Protein AF-A0A174LJT8-F1 (afdb_monomer_lite)

Structure (mmCIF, N/CA/C/O backbone):
data_AF-A0A174LJT8-F1
#
_entry.id   AF-A0A174LJT8-F1
#
loop_
_atom_site.group_PDB
_atom_site.id
_atom_site.type_symbol
_atom_site.label_atom_id
_atom_site.label_alt_id
_atom_site.label_comp_id
_atom_site.label_asym_id
_atom_site.label_entity_id
_atom_site.label_seq_id
_atom_site.pdbx_PDB_ins_code
_atom_site.Cartn_x
_atom_site.Cartn_y
_atom_site.Cartn_z
_atom_site.occupancy
_atom_site.B_iso_or_equiv
_atom_site.auth_seq_id
_atom_site.auth_comp_id
_atom_site.auth_asym_id
_atom_site.auth_atom_id
_atom_site.pdbx_PDB_model_num
ATOM 1 N N . MET A 1 1 ? 8.667 -3.412 -18.186 1.00 66.38 1 MET A N 1
ATOM 2 C CA . MET A 1 1 ? 7.525 -2.464 -18.215 1.00 66.38 1 MET A CA 1
ATOM 3 C C . MET A 1 1 ? 6.344 -3.004 -17.414 1.00 66.38 1 MET A C 1
ATOM 5 O O . MET A 1 1 ? 5.849 -2.295 -16.553 1.00 66.38 1 MET A O 1
ATOM 9 N N . GLU A 1 2 ? 5.931 -4.252 -17.653 1.00 80.81 2 GLU A N 1
ATOM 10 C CA . GLU A 1 2 ? 4.776 -4.893 -17.000 1.00 80.81 2 GLU A CA 1
ATOM 11 C C . GLU A 1 2 ? 4.919 -5.027 -15.474 1.00 80.81 2 GLU A C 1
ATOM 13 O O . GLU A 1 2 ? 4.009 -4.677 -14.734 1.00 80.81 2 GLU A O 1
ATOM 18 N N . GLU A 1 3 ? 6.101 -5.409 -14.986 1.00 82.88 3 GLU A N 1
ATOM 19 C CA . GLU A 1 3 ? 6.379 -5.524 -13.547 1.00 82.88 3 GLU A CA 1
ATOM 20 C C . GLU A 1 3 ? 6.224 -4.189 -12.799 1.00 82.88 3 GLU A C 1
ATOM 22 O O . GLU A 1 3 ? 5.592 -4.127 -11.748 1.00 82.88 3 GLU A O 1
ATOM 27 N N . LYS A 1 4 ? 6.697 -3.089 -13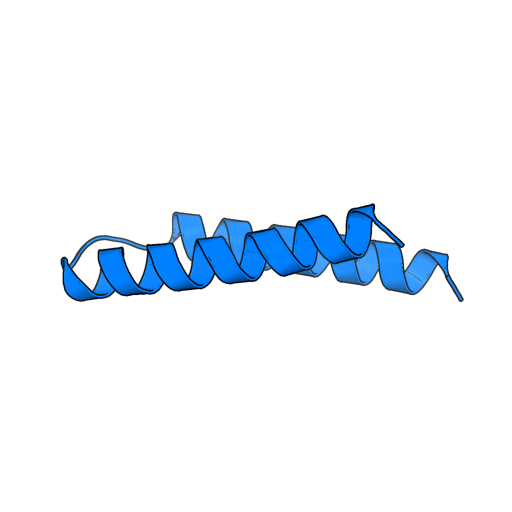.397 1.00 86.06 4 LYS A N 1
ATOM 28 C CA . LYS A 1 4 ? 6.518 -1.736 -12.854 1.00 86.06 4 LYS A CA 1
ATOM 29 C C . LYS A 1 4 ? 5.034 -1.367 -12.748 1.00 86.06 4 LYS A C 1
ATOM 31 O O . LYS A 1 4 ? 4.597 -0.880 -11.710 1.00 86.06 4 LYS A O 1
ATOM 36 N N . VAL A 1 5 ? 4.261 -1.638 -13.803 1.00 90.00 5 VAL A N 1
ATOM 37 C CA . VAL A 1 5 ? 2.813 -1.372 -13.838 1.00 90.00 5 VAL A CA 1
ATOM 38 C C . VAL A 1 5 ? 2.078 -2.201 -12.779 1.00 90.00 5 VAL A C 1
ATOM 40 O O . VAL A 1 5 ? 1.204 -1.675 -12.092 1.00 90.00 5 VAL A O 1
ATOM 43 N N . ASN A 1 6 ? 2.471 -3.461 -12.576 1.00 93.00 6 ASN A N 1
ATOM 44 C CA . ASN A 1 6 ? 1.891 -4.326 -11.547 1.00 93.00 6 ASN A CA 1
ATOM 45 C C . ASN A 1 6 ? 2.153 -3.796 -10.128 1.00 93.00 6 ASN A C 1
ATOM 47 O O . ASN A 1 6 ? 1.240 -3.765 -9.300 1.00 93.00 6 ASN A O 1
ATOM 51 N N . LEU A 1 7 ? 3.375 -3.331 -9.847 1.00 93.06 7 LEU A N 1
ATOM 52 C CA . LEU A 1 7 ? 3.727 -2.730 -8.556 1.00 93.06 7 LEU A CA 1
ATOM 53 C C . LEU A 1 7 ? 2.964 -1.416 -8.311 1.00 93.06 7 LEU A C 1
ATOM 55 O O . LEU A 1 7 ? 2.438 -1.194 -7.218 1.00 93.06 7 LEU A O 1
ATOM 59 N N . GLU A 1 8 ? 2.818 -0.571 -9.334 1.00 91.56 8 GLU A N 1
ATOM 60 C CA . GLU A 1 8 ? 2.019 0.660 -9.256 1.00 91.56 8 GLU A CA 1
ATOM 61 C C . GLU A 1 8 ? 0.531 0.367 -8.992 1.00 91.56 8 GLU A C 1
ATOM 63 O O . GLU A 1 8 ? -0.080 0.988 -8.115 1.00 91.56 8 GLU A O 1
ATOM 68 N N . GLN A 1 9 ? -0.049 -0.626 -9.676 1.00 95.25 9 GLN A N 1
ATOM 69 C CA . GLN A 1 9 ? -1.423 -1.075 -9.424 1.00 95.25 9 GLN A CA 1
ATOM 70 C C . GLN A 1 9 ? -1.598 -1.620 -8.003 1.00 95.25 9 GLN A C 1
ATOM 72 O O . GLN A 1 9 ? -2.595 -1.320 -7.339 1.00 95.25 9 GLN A O 1
ATOM 77 N N . ARG A 1 10 ? -0.613 -2.366 -7.494 1.00 95.19 10 ARG A N 1
ATOM 78 C CA . ARG A 1 10 ? -0.638 -2.895 -6.128 1.00 95.19 10 ARG A CA 1
ATOM 79 C C . ARG A 1 10 ? -0.619 -1.783 -5.079 1.00 95.19 10 ARG A C 1
ATOM 81 O O . ARG A 1 10 ? -1.385 -1.849 -4.119 1.00 95.19 10 ARG A O 1
ATOM 88 N N . ILE A 1 11 ? 0.155 -0.713 -5.289 1.00 95.75 11 ILE A N 1
ATOM 89 C CA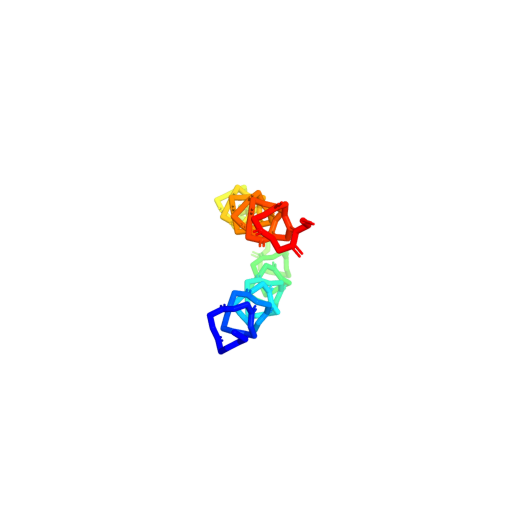 . ILE A 1 11 ? 0.115 0.480 -4.424 1.00 95.75 11 ILE A CA 1
ATOM 90 C C . ILE A 1 11 ? -1.291 1.094 -4.397 1.00 95.75 11 ILE A C 1
ATOM 92 O O . ILE A 1 11 ? -1.763 1.495 -3.331 1.00 95.75 11 ILE A O 1
ATOM 96 N N . ILE A 1 12 ? -1.971 1.188 -5.544 1.00 95.94 12 ILE A N 1
ATOM 97 C CA . ILE A 1 12 ? -3.334 1.739 -5.612 1.00 95.94 12 ILE A CA 1
ATOM 98 C C . ILE A 1 12 ? -4.297 0.881 -4.782 1.00 95.94 12 ILE A C 1
ATOM 100 O O . ILE A 1 12 ? -5.036 1.421 -3.958 1.00 95.94 12 ILE A O 1
ATOM 104 N N . GLN A 1 13 ? -4.246 -0.445 -4.930 1.00 97.06 13 GLN A N 1
ATOM 105 C CA . GLN A 1 13 ? -5.074 -1.368 -4.147 1.00 97.06 13 GLN A CA 1
ATOM 106 C C . GLN A 1 13 ? -4.809 -1.248 -2.640 1.00 97.06 13 GLN A C 1
ATOM 108 O O . GLN A 1 13 ? -5.750 -1.169 -1.849 1.00 97.06 13 GLN A O 1
ATOM 113 N N . LEU A 1 14 ? -3.539 -1.164 -2.237 1.00 97.00 14 LEU A N 1
ATOM 114 C CA . LEU A 1 14 ? -3.153 -0.990 -0.836 1.00 97.00 14 LEU A CA 1
ATOM 115 C C . LEU A 1 14 ? -3.655 0.340 -0.263 1.00 97.00 14 LEU A C 1
ATOM 117 O O . LEU A 1 14 ? -4.151 0.368 0.860 1.00 97.00 14 LEU A O 1
ATOM 121 N N . LYS A 1 15 ? -3.618 1.433 -1.034 1.00 95.69 15 LYS A N 1
ATOM 122 C CA . LYS A 1 15 ? -4.179 2.730 -0.614 1.00 95.69 15 LYS A CA 1
ATOM 123 C C . LYS A 1 15 ? -5.696 2.681 -0.421 1.00 95.69 15 LYS A C 1
ATOM 125 O O . LYS A 1 15 ? -6.197 3.270 0.536 1.00 95.69 15 LYS A O 1
ATOM 130 N N . LEU A 1 16 ? -6.419 1.980 -1.296 1.00 97.12 16 LEU A N 1
ATOM 131 C CA . LEU A 1 16 ? -7.864 1.778 -1.146 1.00 97.12 16 LEU A CA 1
ATOM 132 C C . LEU A 1 16 ? -8.168 0.962 0.115 1.00 97.12 16 LEU A C 1
ATOM 134 O O . LEU A 1 16 ? -8.921 1.417 0.972 1.00 97.12 16 LEU A O 1
ATOM 138 N N . LYS A 1 17 ? -7.476 -0.167 0.304 1.00 95.50 17 LYS A N 1
ATOM 139 C CA . LYS A 1 17 ? -7.600 -0.994 1.511 1.00 95.50 17 LYS A CA 1
ATOM 140 C C . LYS A 1 17 ? -7.247 -0.215 2.782 1.00 95.50 17 LYS A C 1
ATOM 142 O O . LYS A 1 17 ? -7.929 -0.345 3.796 1.00 95.50 17 LYS A O 1
ATOM 147 N N . LYS A 1 18 ? -6.210 0.631 2.734 1.00 96.19 18 LYS A N 1
ATOM 148 C CA . LYS A 1 18 ? -5.836 1.520 3.841 1.00 96.19 18 LYS A CA 1
ATOM 149 C C . LYS A 1 18 ? -6.985 2.446 4.206 1.00 96.19 18 LYS A C 1
ATOM 151 O O . LYS A 1 18 ? -7.291 2.581 5.385 1.00 96.19 18 LYS A O 1
ATOM 156 N N . ARG A 1 19 ? -7.614 3.078 3.212 1.00 96.81 19 ARG A N 1
ATOM 157 C CA . ARG A 1 19 ? -8.756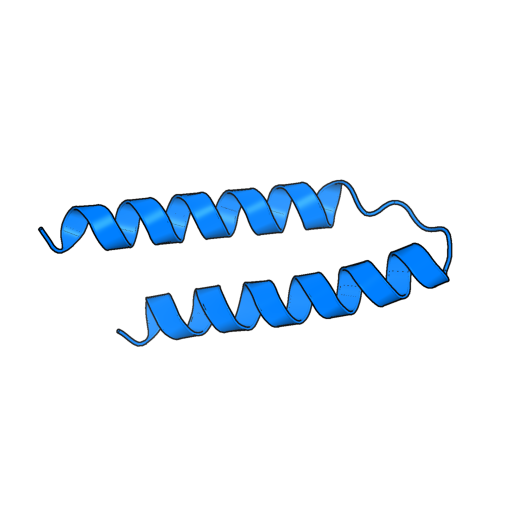 3.969 3.433 1.00 96.81 19 ARG A CA 1
ATOM 158 C C . ARG A 1 19 ? -9.880 3.238 4.164 1.00 96.81 19 ARG A C 1
ATOM 160 O O . ARG A 1 19 ? -10.366 3.765 5.159 1.00 96.81 19 ARG A O 1
ATOM 167 N N . ASP A 1 20 ? -10.232 2.032 3.731 1.00 97.00 20 ASP A N 1
ATOM 168 C CA . ASP A 1 20 ? -11.294 1.246 4.369 1.00 97.00 20 ASP A CA 1
ATOM 169 C C . ASP A 1 20 ? -10.950 0.888 5.821 1.00 97.00 20 ASP A C 1
ATOM 171 O O . ASP A 1 20 ? -11.787 1.014 6.714 1.00 97.00 20 ASP A O 1
ATOM 175 N N . LEU A 1 21 ? -9.698 0.504 6.089 1.00 95.94 21 LEU A N 1
ATOM 176 C CA . LEU A 1 21 ? -9.237 0.217 7.448 1.00 95.94 21 LEU A CA 1
ATOM 177 C C . LEU A 1 21 ? -9.225 1.461 8.341 1.00 95.94 21 LEU A C 1
ATOM 179 O O . LEU A 1 21 ? -9.648 1.370 9.490 1.00 95.94 21 LEU A O 1
ATOM 183 N N . VAL A 1 22 ? -8.788 2.615 7.827 1.00 96.50 22 VAL A N 1
ATOM 184 C CA . VAL A 1 22 ? -8.823 3.890 8.563 1.00 96.50 22 VAL A CA 1
ATOM 185 C C . VAL A 1 22 ? -10.261 4.271 8.904 1.00 96.50 22 VAL A C 1
ATOM 187 O O . VAL A 1 22 ? -10.537 4.625 10.047 1.00 96.50 22 VAL A O 1
ATOM 190 N N . LEU A 1 23 ? -11.185 4.149 7.946 1.00 96.44 23 LEU A N 1
ATOM 191 C CA . LEU A 1 23 ? -12.610 4.399 8.180 1.00 96.44 23 LEU A CA 1
ATOM 192 C C . LEU A 1 23 ? -13.203 3.427 9.209 1.00 96.44 23 LEU A C 1
ATOM 194 O O . LEU A 1 23 ? -14.064 3.816 9.992 1.00 96.44 23 LEU A O 1
ATOM 198 N N . ALA A 1 24 ? -12.707 2.191 9.253 1.00 96.56 24 ALA A N 1
ATOM 199 C CA . ALA A 1 24 ? -13.072 1.201 10.261 1.00 96.56 24 ALA A CA 1
ATOM 200 C C . ALA A 1 24 ? -12.333 1.373 11.609 1.00 96.56 24 ALA A C 1
ATOM 202 O O . ALA A 1 24 ? -12.518 0.544 12.500 1.00 96.56 24 ALA A O 1
ATOM 203 N N . GLY A 1 25 ? -11.471 2.388 11.765 1.00 95.88 25 GLY A N 1
ATOM 204 C CA . GLY A 1 25 ? -10.674 2.617 12.978 1.00 95.88 25 GLY A CA 1
ATOM 205 C C . GLY A 1 25 ? -9.610 1.545 13.250 1.00 95.88 25 GLY A C 1
ATOM 206 O O . GLY A 1 25 ? -9.179 1.371 14.389 1.00 95.88 25 GLY A O 1
ATOM 207 N N . LYS A 1 26 ? -9.202 0.789 12.226 1.00 96.25 26 LYS A N 1
ATOM 208 C CA . LYS A 1 26 ? -8.235 -0.310 12.333 1.00 96.25 26 LYS A CA 1
ATOM 209 C C . LYS A 1 26 ? -6.803 0.171 12.110 1.00 96.25 26 LYS A C 1
ATOM 211 O O . LYS A 1 26 ? -6.547 1.182 11.457 1.00 96.25 26 LYS A O 1
ATOM 216 N N . ASN A 1 27 ? -5.850 -0.596 12.636 1.00 94.31 27 ASN A N 1
ATOM 217 C CA . ASN A 1 27 ? -4.431 -0.358 12.404 1.00 94.31 27 ASN A CA 1
ATOM 218 C C . ASN A 1 27 ? -4.089 -0.550 10.914 1.00 94.31 27 ASN A C 1
ATOM 220 O O . ASN A 1 27 ? -4.578 -1.475 10.270 1.00 94.31 27 ASN A O 1
ATOM 224 N N . THR A 1 28 ? -3.246 0.333 10.382 1.00 96.44 28 THR A N 1
ATOM 225 C CA . THR A 1 28 ? -2.800 0.328 8.982 1.00 96.44 28 THR A CA 1
ATOM 226 C C . THR A 1 28 ? -1.282 0.329 8.816 1.00 96.44 28 THR A C 1
ATOM 228 O O . THR A 1 28 ? -0.807 0.430 7.689 1.00 96.44 28 THR A O 1
ATOM 231 N N . LYS A 1 29 ? -0.520 0.157 9.908 1.00 96.00 29 LYS A N 1
ATOM 232 C CA . LYS A 1 29 ? 0.952 0.138 9.884 1.00 96.00 29 LYS A CA 1
ATOM 233 C C . LYS A 1 29 ? 1.512 -0.876 8.888 1.00 96.00 29 LYS A C 1
ATOM 235 O O . LYS A 1 29 ? 2.393 -0.528 8.117 1.00 96.00 29 LYS A O 1
ATOM 240 N N . GLU A 1 30 ? 0.949 -2.081 8.849 1.00 94.19 30 GLU A N 1
ATOM 241 C CA . GLU A 1 30 ? 1.385 -3.132 7.918 1.00 94.19 30 GLU A CA 1
ATOM 242 C C . GLU A 1 30 ? 1.192 -2.714 6.452 1.00 94.19 30 GLU A C 1
ATOM 244 O O . GLU A 1 30 ? 2.052 -2.962 5.615 1.00 94.19 30 GLU A O 1
ATOM 249 N N . ILE A 1 31 ? 0.098 -2.004 6.142 1.00 95.06 31 ILE A N 1
ATOM 250 C CA . ILE A 1 31 ? -0.140 -1.484 4.789 1.00 95.06 31 ILE A CA 1
ATOM 251 C C . ILE A 1 31 ? 0.854 -0.372 4.444 1.00 95.06 31 ILE A C 1
ATOM 253 O O . ILE A 1 31 ? 1.306 -0.281 3.305 1.00 95.06 31 ILE A O 1
ATOM 257 N N . ASP A 1 32 ? 1.199 0.478 5.409 1.00 94.50 32 ASP A N 1
ATOM 258 C CA . ASP A 1 32 ? 2.194 1.530 5.205 1.00 94.50 32 ASP A CA 1
ATOM 259 C C . ASP A 1 32 ? 3.596 0.967 4.955 1.00 94.50 32 ASP A C 1
ATOM 261 O O . ASP A 1 32 ? 4.298 1.444 4.059 1.00 94.50 32 ASP A O 1
ATOM 265 N N . GLU A 1 33 ? 3.983 -0.074 5.691 1.00 96.94 33 GLU A N 1
ATOM 266 C CA . GLU A 1 33 ? 5.235 -0.797 5.468 1.00 96.94 33 GLU A CA 1
ATOM 267 C C . GLU A 1 33 ? 5.252 -1.483 4.097 1.00 96.94 33 GLU A C 1
ATOM 269 O O . GLU A 1 33 ? 6.224 -1.335 3.353 1.00 96.94 33 GLU A O 1
ATOM 274 N N . GLU A 1 34 ? 4.162 -2.149 3.705 1.00 95.81 34 GLU A N 1
ATOM 275 C CA . GLU A 1 34 ? 4.060 -2.807 2.397 1.00 95.81 34 GLU A CA 1
ATOM 276 C C . GLU A 1 34 ? 4.144 -1.790 1.242 1.00 95.81 34 GLU A C 1
ATOM 278 O O . GLU A 1 34 ? 4.887 -2.000 0.282 1.00 95.81 34 GLU A O 1
ATOM 283 N N . ILE A 1 35 ? 3.472 -0.635 1.354 1.00 95.94 35 ILE A N 1
ATOM 284 C CA . ILE A 1 35 ? 3.581 0.450 0.363 1.00 95.94 35 ILE A CA 1
ATOM 285 C C . ILE A 1 35 ? 5.022 0.971 0.267 1.00 95.94 35 ILE A C 1
ATOM 287 O O . ILE A 1 35 ? 5.497 1.238 -0.839 1.00 95.94 35 ILE A O 1
ATOM 291 N N . ASN A 1 36 ? 5.720 1.140 1.393 1.00 96.06 36 ASN A N 1
ATOM 292 C CA . ASN A 1 36 ? 7.107 1.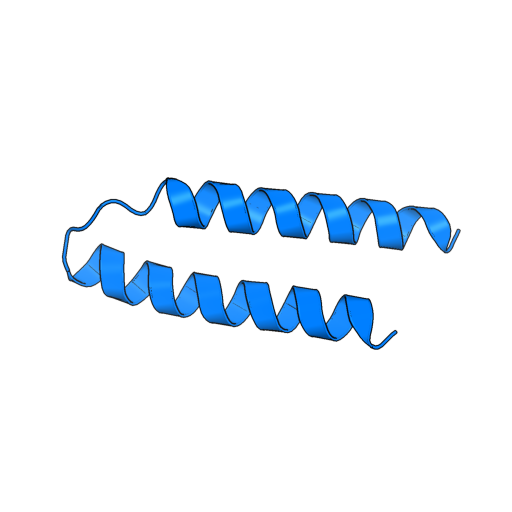608 1.388 1.00 96.06 36 ASN A CA 1
ATOM 293 C C . ASN A 1 36 ? 8.063 0.586 0.763 1.00 96.06 36 ASN A C 1
ATOM 2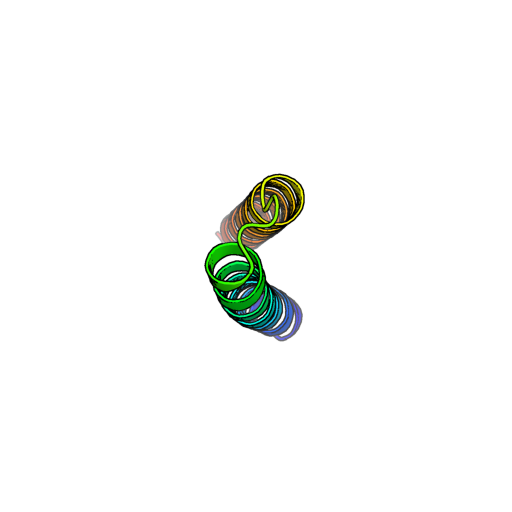95 O O . ASN A 1 36 ? 8.942 0.977 -0.005 1.00 96.06 36 ASN A O 1
ATOM 299 N N . ASN A 1 37 ? 7.866 -0.708 1.018 1.00 96.12 37 ASN A N 1
ATOM 300 C CA . ASN A 1 37 ? 8.660 -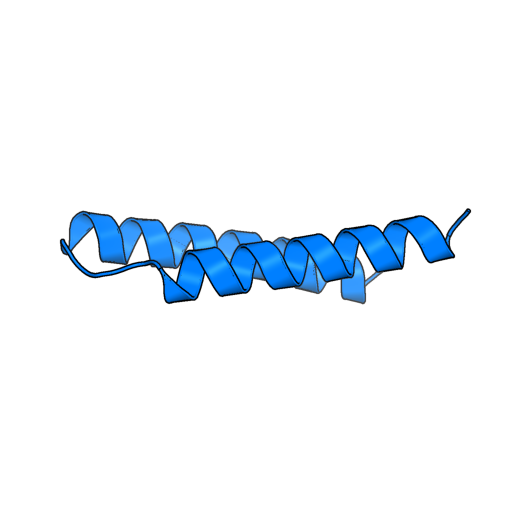1.759 0.383 1.00 96.12 37 ASN A CA 1
ATOM 301 C C . ASN A 1 37 ? 8.486 -1.753 -1.139 1.00 96.12 37 ASN A C 1
ATOM 303 O O . ASN A 1 37 ? 9.480 -1.733 -1.863 1.00 96.12 37 ASN A O 1
ATOM 307 N N . ILE A 1 38 ? 7.246 -1.653 -1.626 1.00 94.75 38 ILE A N 1
ATOM 308 C CA . ILE A 1 38 ? 6.977 -1.607 -3.069 1.00 94.75 38 ILE A CA 1
ATOM 309 C C . ILE A 1 38 ? 7.585 -0.352 -3.713 1.00 94.75 38 ILE A C 1
ATOM 311 O O . ILE A 1 38 ? 8.126 -0.421 -4.815 1.00 94.75 38 ILE A O 1
ATOM 315 N N . LYS A 1 39 ? 7.548 0.803 -3.035 1.00 92.94 39 LYS A N 1
ATOM 316 C CA . LYS A 1 39 ? 8.225 2.018 -3.524 1.00 92.94 39 LYS A CA 1
ATOM 317 C C . LYS A 1 39 ? 9.736 1.823 -3.646 1.00 92.94 39 LYS A C 1
ATOM 319 O O . LYS A 1 39 ? 10.301 2.194 -4.667 1.00 92.94 39 LYS A O 1
ATOM 324 N N . ASN A 1 40 ? 10.367 1.192 -2.657 1.00 94.12 40 ASN A N 1
ATOM 325 C CA . ASN A 1 40 ? 11.798 0.893 -2.708 1.00 94.12 40 ASN A CA 1
ATOM 326 C C . ASN A 1 40 ? 12.145 -0.060 -3.862 1.00 94.12 40 ASN A C 1
ATOM 328 O O . ASN A 1 40 ? 13.191 0.090 -4.493 1.00 94.12 40 ASN A O 1
ATOM 332 N N . GLU A 1 41 ? 11.290 -1.043 -4.152 1.00 91.62 41 GLU A N 1
ATOM 333 C CA . GLU A 1 41 ? 11.451 -1.921 -5.318 1.00 91.62 41 GLU A CA 1
ATOM 334 C C . GLU A 1 41 ? 11.323 -1.147 -6.633 1.00 91.62 41 GLU A C 1
ATOM 336 O O . GLU A 1 41 ? 12.167 -1.292 -7.517 1.00 91.62 41 GLU A O 1
ATOM 341 N N . LEU A 1 42 ? 10.328 -0.261 -6.739 1.00 90.31 42 LEU A N 1
ATOM 342 C CA . LEU A 1 42 ? 10.153 0.619 -7.895 1.00 90.31 42 LEU A CA 1
ATOM 343 C C . LEU A 1 42 ? 11.358 1.544 -8.114 1.00 90.31 42 LEU A C 1
ATOM 345 O O . LEU A 1 42 ? 11.793 1.709 -9.255 1.00 90.31 42 LEU A O 1
ATOM 349 N N . ASP A 1 43 ? 11.923 2.110 -7.048 1.00 89.56 43 ASP A N 1
ATOM 350 C CA . ASP A 1 43 ? 13.122 2.950 -7.127 1.00 89.56 43 ASP A CA 1
ATOM 351 C C . ASP A 1 43 ? 14.343 2.151 -7.603 1.00 89.56 43 ASP A C 1
ATOM 353 O O . ASP A 1 43 ? 15.082 2.610 -8.475 1.00 89.56 43 ASP A O 1
ATOM 357 N N . LYS A 1 44 ? 14.528 0.917 -7.116 1.00 88.88 44 LYS A N 1
ATOM 358 C CA . LYS A 1 44 ? 15.594 0.020 -7.600 1.00 88.88 44 LYS A CA 1
ATOM 359 C C . LYS A 1 44 ? 15.422 -0.321 -9.079 1.00 88.88 44 LYS A C 1
ATOM 361 O O . LYS A 1 44 ? 16.387 -0.239 -9.834 1.00 88.88 44 LYS A O 1
ATOM 366 N N . LEU A 1 45 ? 14.202 -0.650 -9.504 1.00 83.94 45 LEU A N 1
ATOM 367 C CA . LEU A 1 45 ? 13.888 -0.915 -10.911 1.00 83.94 45 LEU A CA 1
ATOM 368 C C . LEU A 1 45 ? 14.121 0.321 -11.790 1.00 83.94 45 LEU A C 1
ATOM 370 O O . LEU A 1 45 ? 14.552 0.185 -12.929 1.00 83.94 45 LEU A O 1
ATOM 374 N N . SER A 1 46 ? 13.879 1.524 -11.264 1.00 75.75 46 SER A N 1
ATOM 375 C CA . SER A 1 46 ? 14.152 2.791 -11.951 1.00 75.75 46 SER A CA 1
ATOM 376 C C . SER A 1 46 ? 15.655 3.049 -12.131 1.00 75.75 46 SER A C 1
ATOM 378 O O . SER A 1 46 ? 16.078 3.541 -13.175 1.00 75.75 46 SER A O 1
ATOM 380 N N . LEU A 1 47 ? 16.480 2.679 -11.143 1.00 70.62 47 LEU A N 1
ATOM 381 C CA . LEU A 1 47 ? 17.940 2.837 -11.193 1.00 70.62 47 LEU A CA 1
ATOM 382 C C . LEU A 1 47 ? 18.628 1.864 -12.161 1.00 70.62 47 LEU A C 1
ATOM 384 O O . LEU A 1 47 ? 19.659 2.215 -12.721 1.00 70.62 47 LEU A O 1
ATOM 388 N N . ILE A 1 48 ? 18.060 0.675 -12.385 1.00 59.12 48 ILE A N 1
ATOM 389 C CA . ILE A 1 48 ? 18.603 -0.339 -13.312 1.00 59.12 48 ILE A CA 1
ATOM 390 C C . ILE A 1 48 ? 18.447 0.081 -14.790 1.00 59.12 48 ILE A C 1
ATOM 392 O O . ILE A 1 48 ? 19.115 -0.468 -15.660 1.00 59.12 48 ILE A O 1
ATOM 396 N N . VAL A 1 49 ? 17.594 1.068 -15.090 1.00 56.06 49 VAL A N 1
ATOM 397 C CA . VAL A 1 49 ? 17.296 1.528 -16.464 1.00 56.06 49 VAL A CA 1
ATOM 398 C C . VAL A 1 49 ? 18.107 2.784 -16.861 1.00 56.06 49 VAL A C 1
ATOM 400 O O . VAL A 1 49 ? 17.860 3.361 -17.917 1.00 56.06 49 VAL A O 1
ATOM 403 N N . LYS A 1 50 ? 19.077 3.222 -16.045 1.00 48.62 50 LYS A N 1
ATOM 404 C CA . LYS A 1 50 ? 20.007 4.324 -16.375 1.00 48.62 50 LYS A CA 1
ATOM 405 C C . LYS A 1 50 ? 21.289 3.823 -17.025 1.00 48.62 50 LYS A C 1
ATOM 407 O O . LYS A 1 50 ? 21.753 4.526 -17.948 1.00 48.62 50 LYS A O 1
#

Secondary structure (DSSP, 8-state):
-HHHHHHHHHHHHHHHHHHHHHHTT---HHHHHHHHHHHHHHHHHHHTT-

Foldseek 3Di:
DVVLVVLVVVLVVLVVVLVVCVVVVHDSVVSVVVSVVSVVVNVVVVVVVD

Sequence (50 aa):
MEEKVNLEQRIIQLKLKKRDLVLAGKNTKEIDEEINNIKNELDKLSLIVK

Radius of gyration: 12.64 Å; chains: 1; bounding box: 33×10×31 Å

Organism: NCBI:txid84024

pLDDT: mean 90.07, std 11.2, range [48.62, 97.12]